Protein AF-A0A645J4R7-F1 (afdb_monomer_lite)

Foldseek 3Di:
DFWAQLLLLQVQVVCCVPVVDQAASVQCRQVLAVLQVVVVDDPPDDDDGGGDGDPDPHSHCVVVVVVCVVQQEAEEEDQQVVDDPSHYGYHHPDSNSRHDDDDDLLVVLLVVLVCVCVVVVAQEDEPVVLVVSCVVSVHDSVSSVVSNVVVNHYYD

Sequence (156 aa):
MIVKQGEVFFVTEALSVLEGIERGPAGNTSLTAAFALAQEMDEDQTIVVQETEYTGAGKHPMPQISFAKQNGIEVLFGDPDEEIPGKNIVFPDEPSKIKIRDFDLNKAKASYIKNAINNYGKTEISRNDFDFLIKDAKSDEEFALSVLTELGVKIS

pLDDT: mean 91.31, std 8.86, range [52.97, 98.12]

Organism: NCBI:txid1076179

Secondary structure (DSSP, 8-state):
-B--HHHHHHHHHHHHHHH-----HHHHHHHHHHHHHHTTS-TT-----------SS--SSHHHHHHHHHTT-EEEEE-GGG--TTTEEEEESSGGG---B---HHHHHHHHHHHHHHHTT-SEE-HHHHHHHHHHHT--HHHHHHHHHHTT-EE-

Radius of gyration: 19.85 Å; chains: 1; bounding box: 42×36×52 Å

Structure (mmCIF, N/CA/C/O backbone):
data_AF-A0A645J4R7-F1
#
_entry.id   AF-A0A645J4R7-F1
#
loop_
_atom_site.group_PDB
_atom_site.id
_atom_site.type_symbol
_atom_site.label_atom_id
_atom_site.label_alt_id
_atom_site.label_comp_id
_atom_site.label_asym_id
_atom_site.label_entity_id
_atom_site.label_seq_id
_atom_site.pdbx_PDB_ins_code
_atom_site.Cartn_x
_atom_site.Cartn_y
_atom_site.Cartn_z
_atom_site.occupancy
_atom_site.B_iso_or_equiv
_atom_site.auth_seq_id
_atom_site.auth_comp_id
_atom_site.auth_asym_id
_atom_site.auth_atom_id
_atom_site.pdbx_PDB_model_num
ATOM 1 N N . MET A 1 1 ? -5.456 -7.067 -2.085 1.00 86.44 1 MET A N 1
ATOM 2 C CA . MET A 1 1 ? -4.179 -7.152 -2.813 1.00 86.44 1 MET A CA 1
ATOM 3 C C . MET A 1 1 ? -3.529 -5.777 -2.868 1.00 86.44 1 MET A C 1
ATOM 5 O O . MET A 1 1 ? -4.249 -4.800 -3.045 1.00 86.44 1 MET A O 1
ATOM 9 N N . ILE A 1 2 ? -2.217 -5.696 -2.658 1.00 93.56 2 ILE A N 1
ATOM 10 C CA . ILE A 1 2 ? -1.414 -4.465 -2.660 1.00 93.56 2 ILE A CA 1
ATOM 11 C C . ILE A 1 2 ? -0.069 -4.703 -3.358 1.00 93.56 2 ILE A C 1
ATOM 13 O O . ILE A 1 2 ? 0.401 -5.838 -3.432 1.00 93.56 2 ILE A O 1
ATOM 17 N N . VAL A 1 3 ? 0.549 -3.614 -3.805 1.00 95.25 3 VAL A N 1
ATOM 18 C CA . VAL A 1 3 ? 1.933 -3.535 -4.297 1.00 95.25 3 VAL A CA 1
ATOM 19 C C . VAL A 1 3 ? 2.709 -2.525 -3.445 1.00 95.25 3 VAL A C 1
ATOM 21 O O . VAL A 1 3 ? 2.107 -1.687 -2.766 1.00 95.25 3 VAL A O 1
ATOM 24 N N . LYS A 1 4 ? 4.034 -2.633 -3.434 1.00 96.06 4 LYS A N 1
ATOM 25 C CA . LYS A 1 4 ? 4.958 -1.786 -2.669 1.00 96.06 4 LYS A CA 1
ATOM 26 C C . LYS A 1 4 ? 5.301 -0.508 -3.424 1.00 96.06 4 LYS A C 1
ATOM 28 O O . LYS A 1 4 ? 5.202 -0.438 -4.648 1.00 96.06 4 LYS A O 1
ATOM 33 N N . GLN A 1 5 ? 5.716 0.522 -2.693 1.00 94.69 5 GLN A N 1
ATOM 34 C CA . GLN A 1 5 ? 5.947 1.840 -3.278 1.00 94.69 5 GLN A CA 1
ATOM 35 C C . GLN A 1 5 ? 7.127 1.826 -4.259 1.00 94.69 5 GLN A C 1
ATOM 37 O O . GLN A 1 5 ? 7.029 2.414 -5.339 1.00 94.69 5 GLN A O 1
ATOM 42 N N . GLY A 1 6 ? 8.215 1.126 -3.921 1.00 96.00 6 GLY A N 1
ATOM 43 C CA . GLY A 1 6 ? 9.360 0.966 -4.817 1.00 96.00 6 GLY A CA 1
ATOM 44 C C . GLY A 1 6 ? 9.021 0.236 -6.122 1.00 96.00 6 GLY A C 1
ATOM 45 O O . GLY A 1 6 ? 9.489 0.646 -7.183 1.00 96.00 6 GLY A O 1
ATOM 46 N N . GLU A 1 7 ? 8.140 -0.770 -6.080 1.00 97.12 7 GLU A N 1
ATOM 47 C CA . GLU A 1 7 ? 7.647 -1.485 -7.273 1.00 97.12 7 GLU A CA 1
ATOM 48 C C . GLU A 1 7 ? 6.867 -0.541 -8.203 1.00 97.12 7 GLU A C 1
ATOM 50 O O . GLU A 1 7 ? 7.073 -0.537 -9.418 1.00 97.12 7 GLU A O 1
ATOM 55 N N . VAL A 1 8 ? 6.012 0.314 -7.634 1.00 94.94 8 VAL A N 1
ATOM 56 C CA . VAL A 1 8 ? 5.233 1.295 -8.406 1.00 94.94 8 VAL A CA 1
ATOM 57 C C . VAL A 1 8 ? 6.138 2.336 -9.059 1.00 94.94 8 VAL A C 1
ATOM 59 O O . VAL A 1 8 ? 5.941 2.686 -10.225 1.00 94.94 8 VAL A O 1
ATOM 62 N N . PHE A 1 9 ? 7.152 2.827 -8.343 1.00 94.88 9 PHE A N 1
ATOM 63 C CA . PHE A 1 9 ? 8.127 3.757 -8.915 1.00 94.88 9 PHE A CA 1
ATOM 64 C C . PHE A 1 9 ? 8.964 3.112 -10.018 1.00 94.88 9 PHE A C 1
ATOM 66 O O . PHE A 1 9 ? 9.182 3.752 -11.045 1.00 94.88 9 PHE A O 1
ATOM 73 N N . PHE A 1 10 ? 9.372 1.854 -9.841 1.00 95.69 10 PHE A N 1
ATOM 74 C CA . PHE A 1 10 ? 10.088 1.099 -10.865 1.00 95.69 10 PHE A CA 1
ATOM 75 C C . PHE A 1 10 ? 9.264 0.971 -12.149 1.00 95.69 10 PHE A C 1
ATOM 77 O O . PHE A 1 10 ? 9.728 1.365 -13.214 1.00 95.69 10 PHE A O 1
ATOM 84 N N . VAL A 1 11 ? 8.021 0.485 -12.053 1.00 94.62 11 VAL A N 1
ATOM 85 C CA . VAL A 1 11 ? 7.146 0.306 -13.227 1.00 94.62 11 VAL A CA 1
ATOM 86 C C . VAL A 1 11 ? 6.810 1.644 -13.881 1.00 94.62 11 VAL A C 1
ATOM 88 O O . VAL A 1 11 ? 6.727 1.728 -15.101 1.00 94.62 11 VAL A O 1
ATOM 91 N N . THR A 1 12 ? 6.676 2.709 -13.088 1.00 91.88 12 THR A N 1
ATOM 92 C CA . THR A 1 12 ? 6.454 4.060 -13.615 1.00 91.88 12 THR A CA 1
ATOM 93 C C . THR A 1 12 ? 7.610 4.544 -14.480 1.00 91.88 12 THR A C 1
ATOM 95 O O . THR A 1 12 ? 7.383 5.076 -15.564 1.00 91.88 12 THR A O 1
ATOM 98 N N . GLU A 1 13 ? 8.843 4.348 -14.018 1.00 92.19 13 GLU A N 1
ATOM 99 C CA . GLU A 1 13 ? 10.028 4.704 -14.796 1.00 92.19 13 GLU A CA 1
ATOM 100 C C . GLU A 1 13 ? 10.178 3.790 -16.019 1.00 92.19 13 GLU A C 1
ATOM 102 O O . GLU A 1 13 ? 10.447 4.273 -17.116 1.00 92.19 13 GLU A O 1
ATOM 107 N N . ALA A 1 14 ? 9.934 2.485 -15.862 1.00 93.31 14 ALA A N 1
ATOM 108 C CA . ALA A 1 14 ? 10.006 1.520 -16.956 1.00 93.31 14 ALA A CA 1
ATOM 109 C C . ALA A 1 14 ? 9.019 1.852 -18.086 1.00 93.31 14 ALA A C 1
ATOM 111 O O . ALA A 1 14 ? 9.412 1.841 -19.248 1.00 93.31 14 ALA A O 1
ATOM 112 N N . LEU A 1 15 ? 7.773 2.215 -17.760 1.00 91.06 15 LEU A N 1
ATOM 113 C CA . LEU A 1 15 ? 6.773 2.649 -18.741 1.00 91.06 15 LEU A CA 1
ATOM 114 C C . LEU A 1 15 ? 7.242 3.892 -19.515 1.00 91.06 15 LEU A C 1
ATOM 116 O O . LEU A 1 15 ? 7.109 3.955 -20.737 1.00 91.06 15 LEU A O 1
ATOM 120 N N . SER A 1 16 ? 7.832 4.861 -18.813 1.00 89.31 16 SER A N 1
ATOM 121 C CA . SER A 1 16 ? 8.376 6.071 -19.434 1.00 89.31 16 SER A CA 1
ATOM 122 C C . SER A 1 16 ? 9.538 5.753 -20.380 1.00 89.31 16 SER A C 1
ATOM 124 O O . SER A 1 16 ? 9.562 6.215 -21.518 1.00 89.31 16 SER A O 1
ATOM 126 N N . VAL A 1 17 ? 10.486 4.920 -19.940 1.00 91.81 17 VAL A N 1
ATOM 127 C CA . VAL A 1 17 ? 11.700 4.595 -20.705 1.00 91.81 17 VAL A CA 1
ATOM 128 C C . VAL A 1 17 ? 11.416 3.673 -21.894 1.00 91.81 17 VAL A C 1
ATOM 130 O O . VAL A 1 17 ? 12.011 3.863 -22.953 1.00 91.81 17 VAL A O 1
ATOM 133 N N . LEU A 1 18 ? 10.546 2.672 -21.731 1.00 93.62 18 LEU A N 1
ATOM 134 C CA . LEU A 1 18 ? 10.282 1.656 -22.756 1.00 93.62 18 LEU A CA 1
ATOM 135 C C . LEU A 1 18 ? 9.218 2.102 -23.762 1.00 93.62 18 LEU A C 1
ATOM 137 O O . LEU A 1 18 ? 9.410 1.924 -24.961 1.00 93.62 18 LEU A O 1
ATOM 141 N N . GLU A 1 19 ? 8.132 2.717 -23.287 1.00 90.81 19 GLU A N 1
ATOM 142 C CA . GLU A 1 19 ? 6.975 3.071 -24.123 1.00 90.81 19 GLU A CA 1
ATOM 143 C C . GLU A 1 19 ? 6.881 4.579 -24.411 1.00 90.81 19 GLU A C 1
ATOM 145 O O . GLU A 1 19 ? 6.041 5.016 -25.198 1.00 90.81 19 GLU A O 1
ATOM 150 N N . GLY A 1 20 ? 7.719 5.410 -23.778 1.00 88.38 20 GLY A N 1
ATOM 151 C CA . GLY A 1 20 ? 7.646 6.871 -23.908 1.00 88.38 20 GLY A CA 1
ATOM 152 C C . GLY A 1 20 ? 6.418 7.486 -23.228 1.00 88.38 20 GLY A C 1
ATOM 153 O O . GLY A 1 20 ? 6.060 8.632 -23.512 1.00 88.38 20 GLY A O 1
ATOM 154 N N . ILE A 1 21 ? 5.737 6.729 -22.361 1.00 85.69 21 ILE A N 1
ATOM 155 C CA . ILE A 1 21 ? 4.483 7.133 -21.725 1.00 85.69 21 ILE A CA 1
ATOM 156 C C . ILE A 1 21 ? 4.772 7.660 -20.314 1.00 85.69 21 ILE A C 1
ATOM 158 O O . ILE A 1 21 ? 4.966 6.912 -19.358 1.00 85.69 21 ILE A O 1
ATOM 162 N N . GLU A 1 22 ? 4.767 8.987 -20.169 1.00 83.06 22 GLU A N 1
ATOM 163 C CA . GLU A 1 22 ? 4.971 9.6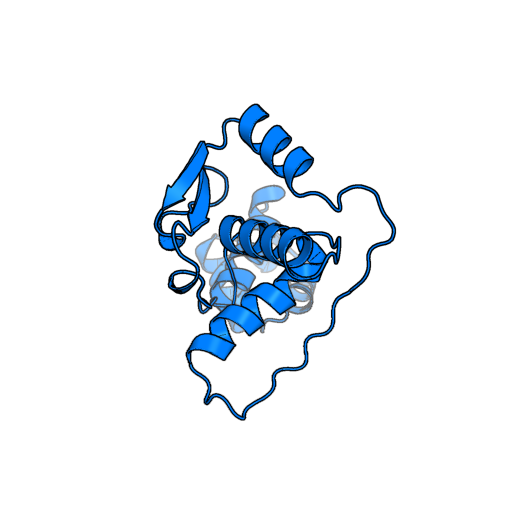45 -18.876 1.00 83.06 22 GLU A CA 1
ATOM 164 C C . GLU A 1 22 ? 3.675 9.722 -18.056 1.00 83.06 22 GLU A C 1
ATOM 166 O O . GLU A 1 22 ? 2.794 10.570 -18.276 1.00 83.06 22 GLU A O 1
ATOM 171 N N . ARG A 1 23 ? 3.586 8.855 -17.045 1.00 82.94 23 ARG A N 1
ATOM 172 C CA . ARG A 1 23 ? 2.459 8.774 -16.107 1.00 82.94 23 ARG A CA 1
ATOM 173 C C . ARG A 1 23 ? 2.939 8.829 -14.666 1.00 82.94 23 ARG A C 1
ATOM 175 O O . ARG A 1 23 ? 4.096 8.571 -14.370 1.00 82.94 23 ARG A O 1
ATOM 182 N N . GLY A 1 24 ? 2.043 9.235 -13.771 1.00 85.25 24 GLY A N 1
ATOM 183 C CA . GLY A 1 24 ? 2.354 9.343 -12.349 1.00 85.25 24 GLY A CA 1
ATOM 184 C C . GLY A 1 24 ? 2.255 7.993 -11.626 1.00 85.25 24 GLY A C 1
ATOM 185 O O . GLY A 1 24 ? 1.404 7.180 -11.992 1.00 85.25 24 GLY A O 1
ATOM 186 N N . PRO A 1 25 ? 3.005 7.793 -10.525 1.00 87.56 25 PRO A N 1
ATOM 187 C CA . PRO A 1 25 ? 2.950 6.568 -9.718 1.00 87.56 25 PRO A CA 1
ATOM 188 C C . PRO A 1 25 ? 1.539 6.142 -9.286 1.00 87.56 25 PRO A C 1
ATOM 190 O O . PRO A 1 25 ? 1.205 4.960 -9.296 1.00 87.56 25 PRO A O 1
ATOM 193 N N . ALA A 1 26 ? 0.672 7.105 -8.955 1.00 81.62 26 ALA A N 1
ATOM 194 C CA . ALA A 1 26 ? -0.706 6.815 -8.556 1.00 81.62 26 ALA A CA 1
ATOM 195 C C . ALA A 1 26 ? -1.517 6.140 -9.678 1.00 81.62 26 ALA A C 1
ATOM 197 O O . ALA A 1 26 ? -2.266 5.205 -9.411 1.00 81.62 26 ALA A O 1
ATOM 198 N N . GLY A 1 27 ? -1.337 6.578 -10.930 1.00 79.19 27 GLY A N 1
ATOM 199 C CA . GLY A 1 27 ? -1.999 5.978 -12.092 1.00 79.19 27 GLY A CA 1
ATOM 200 C C . GLY A 1 27 ? -1.428 4.605 -12.447 1.00 79.19 27 GLY A C 1
ATOM 201 O O . GLY A 1 27 ? -2.174 3.729 -12.869 1.00 79.19 27 GLY A O 1
ATOM 202 N N . ASN A 1 28 ? -0.137 4.393 -12.184 1.00 89.94 28 ASN A N 1
ATOM 203 C CA . ASN A 1 28 ? 0.570 3.161 -12.530 1.00 89.94 28 ASN A CA 1
ATOM 204 C C . ASN A 1 28 ? 0.455 2.058 -11.475 1.00 89.94 28 ASN A C 1
ATOM 206 O O . ASN A 1 28 ? 0.984 0.974 -11.679 1.00 89.94 28 ASN A O 1
ATOM 210 N N . THR A 1 29 ? -0.259 2.275 -10.367 1.00 91.94 29 THR A N 1
ATOM 211 C CA . THR A 1 29 ? -0.473 1.219 -9.360 1.00 91.94 29 THR A CA 1
ATOM 212 C C . THR A 1 29 ? -1.216 0.015 -9.955 1.00 91.94 29 THR A C 1
ATOM 214 O O . THR A 1 29 ? -0.865 -1.131 -9.671 1.00 91.94 29 THR A O 1
ATOM 217 N N . SER A 1 30 ? -2.214 0.257 -10.816 1.00 91.06 30 SER A N 1
ATOM 218 C CA . SER A 1 30 ? -2.922 -0.804 -11.545 1.00 91.06 30 SER A CA 1
ATOM 219 C C . SER A 1 30 ? -2.004 -1.515 -12.538 1.00 91.06 30 SER A C 1
ATOM 221 O O . SER A 1 30 ? -2.028 -2.742 -12.608 1.00 91.06 30 SER A O 1
ATOM 223 N N . LEU A 1 31 ? -1.153 -0.765 -13.246 1.00 92.94 31 LEU A N 1
ATOM 224 C CA . LEU A 1 31 ? -0.155 -1.315 -14.160 1.00 92.94 31 LEU A CA 1
ATOM 225 C C . LEU A 1 31 ? 0.872 -2.190 -13.426 1.00 92.94 31 LEU A C 1
ATOM 227 O O . LEU A 1 31 ? 1.168 -3.284 -13.888 1.00 92.94 31 LEU A O 1
ATOM 231 N N . THR A 1 32 ? 1.369 -1.769 -12.260 1.00 95.38 32 THR A N 1
ATOM 232 C CA . THR A 1 32 ? 2.288 -2.572 -11.436 1.00 95.38 32 THR A CA 1
ATOM 233 C C . THR A 1 32 ? 1.644 -3.879 -10.986 1.00 95.38 32 THR A C 1
ATOM 235 O O . THR A 1 32 ? 2.274 -4.932 -11.061 1.00 95.38 32 THR A O 1
ATOM 238 N N . ALA A 1 33 ? 0.381 -3.837 -10.553 1.00 94.75 33 ALA A N 1
ATOM 239 C CA . ALA A 1 33 ? -0.352 -5.046 -10.190 1.00 94.75 33 ALA A CA 1
ATOM 240 C C . ALA A 1 33 ? -0.577 -5.964 -11.404 1.00 94.75 33 ALA A C 1
ATOM 242 O O . ALA A 1 33 ? -0.403 -7.173 -11.295 1.00 94.75 33 ALA A O 1
ATOM 243 N N . ALA A 1 34 ? -0.913 -5.409 -12.569 1.00 94.69 34 ALA A N 1
ATOM 244 C CA . ALA A 1 34 ? -1.050 -6.197 -13.790 1.00 94.69 34 ALA A CA 1
ATOM 245 C C . ALA A 1 34 ? 0.274 -6.806 -14.246 1.00 94.69 34 ALA A C 1
ATOM 247 O O . ALA A 1 34 ? 0.285 -7.959 -14.652 1.00 94.69 34 ALA A O 1
ATOM 248 N N . PHE A 1 35 ? 1.387 -6.082 -14.122 1.00 95.56 35 PHE A N 1
ATOM 249 C CA . PHE A 1 35 ? 2.713 -6.621 -14.406 1.00 95.56 35 PHE A CA 1
ATOM 250 C C . PHE A 1 35 ? 3.031 -7.818 -13.504 1.00 95.56 35 PHE A C 1
ATOM 252 O O . PHE A 1 35 ? 3.487 -8.845 -13.991 1.00 95.56 35 PHE A O 1
ATOM 259 N N . ALA A 1 36 ? 2.753 -7.718 -12.200 1.00 96.56 36 ALA A N 1
ATOM 260 C CA . ALA A 1 36 ? 2.894 -8.845 -11.278 1.00 96.56 36 ALA A CA 1
ATOM 261 C C . ALA A 1 36 ? 2.031 -10.047 -11.690 1.00 96.56 36 ALA A C 1
ATOM 263 O O . ALA A 1 36 ? 2.529 -11.164 -11.734 1.00 96.56 36 ALA A O 1
ATOM 264 N N . LEU A 1 37 ? 0.758 -9.815 -12.025 1.00 95.44 37 LEU A N 1
ATOM 265 C CA . LEU A 1 37 ? -0.161 -10.878 -12.435 1.00 95.44 37 LEU A CA 1
ATOM 266 C C . LEU A 1 37 ? 0.259 -11.534 -13.759 1.00 95.44 37 LEU A C 1
ATOM 268 O O . LEU A 1 37 ? 0.179 -12.749 -13.891 1.00 95.44 37 LEU A O 1
ATOM 272 N N . ALA A 1 38 ? 0.738 -10.744 -14.722 1.00 95.69 38 ALA A N 1
ATOM 273 C CA . ALA A 1 38 ? 1.151 -11.227 -16.036 1.00 95.69 38 ALA A CA 1
ATOM 274 C C . ALA A 1 38 ? 2.321 -12.221 -15.973 1.00 95.69 38 ALA A C 1
ATOM 276 O O . ALA A 1 38 ? 2.460 -13.045 -16.869 1.00 95.69 38 ALA A O 1
ATOM 277 N N . GLN A 1 39 ? 3.139 -12.181 -14.916 1.00 94.88 39 GLN A N 1
ATOM 278 C CA . GLN A 1 39 ? 4.224 -13.150 -14.714 1.00 94.88 39 GLN A CA 1
ATOM 279 C C . GLN A 1 39 ? 3.714 -14.578 -14.459 1.00 94.88 39 GLN A C 1
ATOM 281 O O . GLN A 1 39 ? 4.468 -15.531 -14.635 1.00 94.88 39 GLN A O 1
ATOM 286 N N . GLU A 1 40 ? 2.456 -14.730 -14.037 1.00 94.12 40 GLU A N 1
ATOM 287 C CA . GLU A 1 40 ? 1.803 -16.018 -13.769 1.00 94.12 40 GLU A CA 1
ATOM 288 C C . GLU A 1 40 ? 0.843 -16.438 -14.898 1.00 94.12 40 GLU A C 1
ATOM 290 O O . GLU A 1 40 ? 0.159 -17.456 -14.783 1.00 94.12 40 GLU A O 1
ATOM 295 N N . MET A 1 41 ? 0.762 -15.646 -15.971 1.00 95.69 41 MET A N 1
ATOM 296 C CA . MET A 1 41 ? -0.159 -15.840 -17.091 1.00 95.69 41 MET A CA 1
ATOM 297 C C . MET A 1 41 ? 0.533 -16.479 -18.296 1.00 95.69 41 MET A C 1
ATOM 299 O O . MET A 1 41 ? 1.743 -16.348 -18.482 1.00 95.69 41 MET A O 1
ATOM 303 N N . ASP A 1 42 ? -0.256 -17.147 -19.136 1.00 96.62 42 ASP A N 1
ATOM 304 C CA . ASP A 1 42 ? 0.220 -17.668 -20.418 1.00 96.62 42 ASP A CA 1
ATOM 305 C C . ASP A 1 42 ? 0.426 -16.520 -21.426 1.00 96.62 42 ASP A C 1
ATOM 307 O O . ASP A 1 42 ? -0.248 -15.488 -21.373 1.00 96.62 42 ASP A O 1
ATOM 311 N N . GL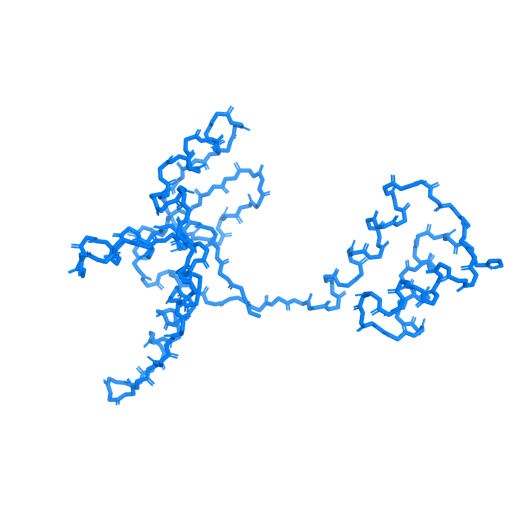U A 1 43 ? 1.345 -16.705 -22.379 1.00 93.81 43 GLU A N 1
ATOM 312 C CA . GLU A 1 43 ? 1.761 -15.666 -23.341 1.00 93.81 43 GLU A CA 1
ATOM 313 C C . GLU A 1 43 ? 0.623 -15.123 -24.227 1.00 93.81 43 GLU A C 1
ATOM 315 O O . GLU A 1 43 ? 0.727 -14.020 -24.763 1.00 93.81 43 GLU A O 1
ATOM 320 N N . ASP A 1 44 ? -0.454 -15.888 -24.416 1.00 96.50 44 ASP A N 1
ATOM 321 C CA . ASP A 1 44 ? -1.602 -15.522 -25.251 1.00 96.50 44 ASP A CA 1
ATOM 322 C C . ASP A 1 44 ? -2.706 -14.775 -24.485 1.00 96.50 44 ASP A C 1
ATOM 324 O O . ASP A 1 44 ? -3.677 -14.295 -25.082 1.00 96.50 44 ASP A O 1
ATOM 328 N N . GLN A 1 45 ? -2.564 -14.637 -23.168 1.00 96.81 45 GLN A N 1
ATOM 329 C CA . GLN A 1 45 ? -3.527 -13.945 -22.330 1.00 96.81 45 GLN A CA 1
ATOM 330 C C . GLN A 1 45 ? -3.258 -12.436 -22.301 1.00 96.81 45 GLN A C 1
ATOM 332 O O . GLN A 1 45 ? -2.133 -11.960 -22.405 1.00 96.81 45 GLN A O 1
ATOM 337 N N . THR A 1 46 ? -4.318 -11.639 -22.151 1.00 95.62 46 THR A N 1
ATOM 338 C CA . THR A 1 46 ? -4.222 -10.171 -22.136 1.00 95.62 46 THR A CA 1
ATOM 339 C C . THR A 1 46 ? -4.867 -9.601 -20.880 1.00 95.62 46 THR A C 1
ATOM 341 O O . THR A 1 46 ? -6.010 -9.928 -20.560 1.00 95.62 46 THR A O 1
ATOM 344 N N . ILE A 1 47 ? -4.160 -8.689 -20.205 1.00 94.56 47 ILE A N 1
ATOM 345 C CA . ILE A 1 47 ? -4.703 -7.879 -19.111 1.00 94.56 47 ILE A CA 1
ATOM 346 C C . ILE A 1 47 ? -5.003 -6.480 -19.638 1.00 94.56 47 ILE A C 1
ATOM 348 O O . ILE A 1 47 ? -4.141 -5.823 -20.216 1.00 94.56 47 ILE A O 1
ATOM 352 N N . VAL A 1 48 ? -6.216 -5.996 -19.387 1.00 92.81 48 VAL A N 1
ATOM 353 C CA . VAL A 1 48 ? -6.574 -4.599 -19.636 1.00 92.81 48 VAL A CA 1
ATOM 354 C C . VAL A 1 48 ? -6.520 -3.850 -18.315 1.00 92.81 48 VAL A C 1
ATOM 356 O O . VAL A 1 48 ? -7.285 -4.146 -17.397 1.00 92.81 48 VAL A O 1
ATOM 359 N N . VAL A 1 49 ? -5.631 -2.862 -18.227 1.00 88.88 49 VAL A N 1
ATOM 360 C CA . VAL A 1 49 ? -5.580 -1.937 -17.094 1.00 88.88 49 VAL A CA 1
ATOM 361 C C . VAL A 1 49 ? -6.139 -0.585 -17.479 1.00 88.88 49 VAL A C 1
ATOM 363 O O . VAL A 1 49 ? -5.907 -0.079 -18.575 1.00 88.88 49 VAL A O 1
ATOM 366 N N . GLN A 1 50 ? -6.877 0.009 -16.549 1.00 80.69 50 GLN A N 1
ATOM 367 C CA . GLN A 1 50 ? -7.251 1.405 -16.646 1.00 80.69 50 GLN A CA 1
ATOM 368 C C . GLN A 1 50 ? -6.237 2.236 -15.865 1.00 80.69 50 GLN A C 1
ATOM 370 O O . GLN A 1 50 ? -5.998 2.002 -14.677 1.00 80.69 50 GLN A O 1
ATOM 375 N N . GLU A 1 51 ? -5.676 3.229 -16.539 1.00 70.50 51 GLU A N 1
ATOM 376 C CA . GLU A 1 51 ? -4.932 4.302 -15.899 1.00 70.50 51 GLU A CA 1
ATOM 377 C C . GLU A 1 51 ? -5.876 5.476 -15.641 1.00 70.50 51 GLU A C 1
ATOM 379 O O . GLU A 1 51 ? -6.669 5.869 -16.502 1.00 70.50 51 GLU A O 1
ATOM 384 N N . THR A 1 52 ? -5.789 6.068 -14.454 1.00 66.38 52 THR A N 1
ATOM 385 C CA . THR A 1 52 ? -6.409 7.369 -14.194 1.00 66.38 52 THR A CA 1
ATOM 386 C C . THR A 1 52 ? -5.378 8.458 -14.451 1.00 66.38 52 THR A C 1
ATOM 388 O O . THR A 1 52 ? -4.412 8.598 -13.697 1.00 66.38 52 THR A O 1
ATOM 391 N N . GLU A 1 53 ? -5.577 9.246 -15.506 1.00 61.47 53 GLU A N 1
ATOM 392 C CA . GLU A 1 53 ? -4.736 10.407 -15.784 1.00 61.47 53 GLU A CA 1
ATOM 393 C C . GLU A 1 53 ? -5.059 11.544 -14.807 1.00 61.47 53 GLU A C 1
ATOM 395 O O . GLU A 1 53 ? -6.106 12.183 -14.884 1.00 61.47 53 GLU A O 1
ATOM 400 N N . TYR A 1 54 ? -4.130 11.825 -13.893 1.00 56.91 54 TYR A N 1
ATOM 401 C CA . TYR A 1 54 ? -4.120 13.079 -13.148 1.00 56.91 54 TYR A CA 1
ATOM 402 C C . TYR A 1 54 ? -3.351 14.126 -13.961 1.00 56.91 54 TYR A C 1
ATOM 404 O O . TYR A 1 54 ? -2.145 14.003 -14.173 1.00 56.91 54 TYR A O 1
ATOM 412 N N . THR A 1 55 ? -4.020 15.196 -14.390 1.00 53.19 55 THR A N 1
ATOM 413 C CA . THR A 1 55 ? -3.423 16.302 -15.167 1.00 53.19 55 THR A CA 1
ATOM 414 C C . THR A 1 55 ? -2.567 17.262 -14.316 1.00 53.19 55 THR A C 1
ATOM 416 O O . THR A 1 55 ? -2.368 18.415 -14.691 1.00 53.19 55 THR A O 1
ATOM 419 N N . GLY A 1 56 ? -2.076 16.822 -13.153 1.00 53.50 56 GLY A N 1
ATOM 420 C CA . GLY A 1 56 ? -1.327 17.637 -12.189 1.00 53.50 56 GLY A CA 1
ATOM 421 C C . GLY A 1 56 ? 0.186 17.383 -12.181 1.00 53.50 56 GLY A C 1
ATOM 422 O O . GLY A 1 56 ? 0.678 16.387 -12.711 1.00 53.50 56 GLY A O 1
ATOM 423 N N . ALA A 1 57 ? 0.932 18.297 -11.551 1.00 52.97 57 ALA A N 1
ATOM 424 C CA . ALA A 1 57 ? 2.358 18.144 -11.259 1.00 52.97 57 ALA A CA 1
ATOM 425 C C . ALA A 1 57 ? 2.620 16.907 -10.370 1.00 52.97 57 ALA A C 1
ATOM 427 O O . ALA A 1 57 ? 1.832 16.619 -9.474 1.00 52.97 57 ALA A O 1
ATOM 428 N N . GLY A 1 58 ? 3.730 16.191 -10.604 1.00 56.62 58 GLY A N 1
ATOM 429 C CA . GLY A 1 58 ? 4.082 14.957 -9.872 1.00 56.62 58 GLY A CA 1
ATOM 430 C C . GLY A 1 58 ? 4.141 13.674 -10.714 1.00 56.62 58 GLY A C 1
ATOM 431 O O . GLY A 1 58 ? 4.118 12.583 -10.149 1.00 56.62 58 GLY A O 1
ATOM 432 N N . LYS A 1 59 ? 4.213 13.791 -12.048 1.00 67.38 59 LYS A N 1
ATOM 433 C CA . LYS A 1 59 ? 4.335 12.649 -12.974 1.00 67.38 59 LYS A CA 1
ATOM 434 C C . LYS A 1 59 ? 5.637 11.877 -12.782 1.00 67.38 59 LYS A C 1
ATOM 436 O O . LYS A 1 59 ? 5.634 10.657 -12.747 1.00 67.38 59 LYS A O 1
ATOM 441 N N . HIS A 1 60 ? 6.740 12.592 -12.590 1.00 78.62 60 HIS A N 1
ATOM 442 C CA . HIS A 1 60 ? 8.013 11.945 -12.324 1.00 78.62 60 HIS A CA 1
ATOM 443 C C . HIS A 1 60 ? 8.048 11.451 -10.867 1.00 78.62 60 HIS A C 1
ATOM 445 O O . HIS A 1 60 ? 7.698 12.221 -9.969 1.00 78.62 60 HIS A O 1
ATOM 451 N N . PRO A 1 61 ? 8.514 10.224 -10.582 1.00 83.81 61 PRO A N 1
ATOM 452 C CA . PRO A 1 61 ? 8.735 9.769 -9.206 1.00 83.81 61 PRO A CA 1
ATOM 453 C C . PRO A 1 61 ? 9.823 10.559 -8.446 1.00 83.81 61 PRO A C 1
ATOM 455 O O . PRO A 1 61 ? 9.820 10.581 -7.214 1.00 83.81 61 PRO A O 1
ATOM 458 N N . MET A 1 62 ? 10.731 11.260 -9.137 1.00 87.25 62 MET A N 1
ATOM 459 C CA . MET A 1 62 ? 11.909 11.898 -8.525 1.00 87.25 62 MET A CA 1
ATOM 460 C C . MET A 1 62 ? 11.614 12.915 -7.409 1.00 87.25 62 MET A C 1
ATOM 462 O O . MET A 1 62 ? 12.287 12.849 -6.377 1.00 87.25 62 MET A O 1
ATOM 466 N N . PRO A 1 63 ? 10.631 13.831 -7.524 1.00 88.31 63 PRO A N 1
ATOM 467 C CA . PRO A 1 63 ? 10.249 14.706 -6.417 1.00 88.31 63 PRO A CA 1
ATOM 468 C C . PRO A 1 63 ? 9.782 13.941 -5.174 1.00 88.31 63 PRO A C 1
ATOM 470 O O . PRO A 1 63 ? 10.160 14.311 -4.066 1.00 88.31 63 PRO A O 1
ATOM 473 N N . GLN A 1 64 ? 9.021 12.851 -5.342 1.00 88.50 64 GLN A N 1
ATOM 474 C CA . GLN A 1 64 ? 8.553 12.027 -4.220 1.00 88.50 64 GLN A CA 1
ATOM 475 C C . GLN A 1 64 ? 9.718 11.293 -3.545 1.00 88.50 64 GLN A C 1
ATOM 477 O O . GLN A 1 64 ? 9.820 11.294 -2.322 1.00 88.50 64 GLN A O 1
ATOM 482 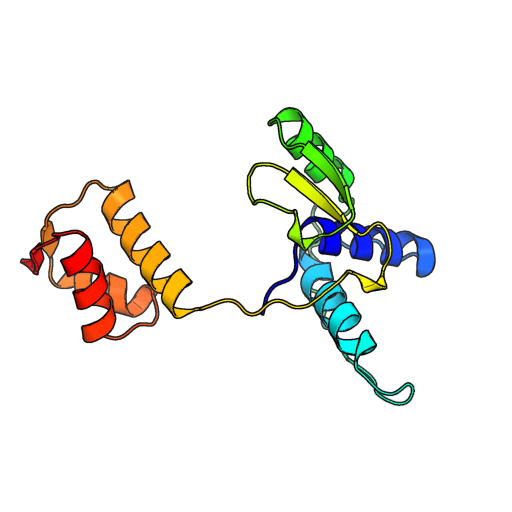N N . ILE A 1 65 ? 10.641 10.737 -4.337 1.00 92.00 65 ILE A N 1
ATOM 483 C CA . ILE A 1 65 ? 11.861 10.082 -3.839 1.00 92.00 65 ILE A CA 1
ATOM 484 C C . ILE A 1 65 ? 12.752 11.091 -3.103 1.00 92.00 65 ILE A C 1
ATOM 486 O O . ILE A 1 65 ? 13.281 10.802 -2.031 1.00 92.00 65 ILE A O 1
ATOM 490 N N . SER A 1 66 ? 12.913 12.291 -3.663 1.00 93.25 66 SER A N 1
ATOM 491 C CA . SER A 1 66 ? 13.740 13.349 -3.075 1.00 93.25 66 SER A CA 1
ATOM 492 C C . SER A 1 66 ? 13.154 13.831 -1.752 1.00 93.25 66 SER A C 1
ATOM 494 O O . SER A 1 66 ? 13.885 13.971 -0.774 1.00 93.25 66 SER A O 1
ATOM 496 N N . PHE A 1 67 ? 11.833 14.016 -1.699 1.00 92.69 67 PHE A N 1
ATOM 497 C CA . PHE A 1 67 ? 11.117 14.329 -0.469 1.00 92.69 67 PHE A CA 1
ATOM 498 C C . PHE A 1 67 ? 11.269 13.213 0.574 1.00 92.69 67 PHE A C 1
ATOM 500 O O . PHE A 1 67 ? 11.579 13.500 1.727 1.00 92.69 67 PHE A O 1
ATOM 507 N N . ALA A 1 68 ? 11.132 11.943 0.183 1.00 93.25 68 ALA A N 1
ATOM 508 C CA . ALA A 1 68 ? 11.329 10.810 1.087 1.00 93.25 68 ALA A CA 1
ATOM 509 C C . ALA A 1 68 ? 12.746 10.812 1.692 1.00 93.25 68 ALA A C 1
ATOM 511 O O . ALA A 1 68 ? 12.892 10.776 2.914 1.00 93.25 68 ALA A O 1
ATOM 512 N N . LYS A 1 69 ? 13.784 10.974 0.860 1.00 95.50 69 LYS A N 1
ATOM 513 C CA . LYS A 1 69 ? 15.182 11.078 1.318 1.00 95.50 69 LYS A CA 1
ATOM 514 C C . LYS A 1 69 ? 15.394 12.235 2.298 1.00 95.50 69 LYS A C 1
ATOM 516 O O . LYS A 1 69 ? 16.066 12.061 3.310 1.00 95.50 69 LYS A O 1
ATOM 521 N N . GLN A 1 70 ? 14.803 13.402 2.032 1.00 96.44 70 GLN A N 1
ATOM 522 C CA . GLN A 1 70 ? 14.877 14.561 2.935 1.00 96.44 70 GLN A CA 1
ATOM 523 C C . GLN A 1 70 ? 14.217 14.303 4.299 1.00 96.44 70 GLN A C 1
ATOM 525 O O . GLN A 1 70 ? 14.626 14.899 5.290 1.00 96.44 70 GLN A O 1
ATOM 530 N N . ASN A 1 71 ? 13.237 13.399 4.361 1.00 96.31 71 ASN A N 1
ATOM 531 C CA . ASN A 1 71 ? 12.564 12.986 5.594 1.00 96.31 71 ASN A CA 1
ATOM 532 C C . ASN A 1 71 ? 13.208 11.746 6.249 1.00 96.31 71 ASN A C 1
ATOM 534 O O . ASN A 1 71 ? 12.608 11.141 7.133 1.00 96.31 71 ASN A O 1
ATOM 538 N N . GLY A 1 72 ? 14.422 11.365 5.838 1.00 96.81 72 GLY A N 1
ATOM 539 C CA . GLY A 1 72 ? 15.166 10.257 6.445 1.00 96.81 72 GLY A CA 1
ATOM 540 C C . GLY A 1 72 ? 14.729 8.864 5.988 1.00 96.81 72 GLY A C 1
ATOM 541 O O . GLY A 1 72 ? 15.113 7.882 6.615 1.00 96.81 72 GLY A O 1
ATOM 542 N N . ILE A 1 73 ? 13.950 8.765 4.908 1.00 97.56 73 ILE A N 1
ATOM 543 C CA . ILE A 1 73 ? 13.594 7.481 4.300 1.00 97.56 73 ILE A CA 1
ATOM 544 C C . ILE A 1 73 ? 14.773 6.974 3.468 1.00 97.56 73 ILE A C 1
ATOM 546 O O . ILE A 1 73 ? 15.257 7.665 2.564 1.00 97.56 73 ILE A O 1
ATOM 550 N N . GLU A 1 74 ? 15.223 5.755 3.751 1.00 97.69 74 GLU A N 1
ATOM 551 C CA . GLU A 1 74 ? 16.280 5.100 2.978 1.00 97.69 74 GLU A CA 1
ATOM 552 C C . GLU A 1 74 ? 15.753 4.654 1.609 1.00 97.69 74 GLU A C 1
ATOM 554 O O . GLU A 1 74 ? 14.627 4.180 1.486 1.00 97.69 74 GLU A O 1
ATOM 559 N N . VAL A 1 75 ? 16.568 4.789 0.563 1.00 96.94 75 VAL A N 1
ATOM 560 C CA . VAL A 1 75 ? 16.210 4.356 -0.793 1.00 96.94 75 VAL A CA 1
ATOM 561 C C . VAL A 1 75 ? 17.219 3.322 -1.255 1.00 96.94 75 VAL A C 1
ATOM 563 O O . VAL A 1 75 ? 18.404 3.638 -1.372 1.00 96.94 75 VAL A O 1
ATOM 566 N N . LEU A 1 76 ? 16.741 2.105 -1.496 1.00 97.38 76 LEU A N 1
ATOM 567 C CA . LEU A 1 76 ? 17.555 0.912 -1.711 1.00 97.38 76 LEU A CA 1
ATOM 568 C C . LEU A 1 76 ? 17.127 0.188 -2.992 1.00 97.38 76 LEU A C 1
ATOM 570 O O . LEU A 1 76 ? 16.008 0.377 -3.464 1.00 97.38 76 LEU A O 1
ATOM 574 N N . PHE A 1 77 ? 18.007 -0.662 -3.515 1.00 97.56 77 PHE A N 1
ATOM 575 C CA . PHE A 1 77 ? 17.671 -1.675 -4.516 1.00 97.56 77 PHE A CA 1
ATOM 576 C C . PHE A 1 77 ? 17.793 -3.056 -3.865 1.00 97.56 77 PHE A C 1
ATOM 578 O O . PHE A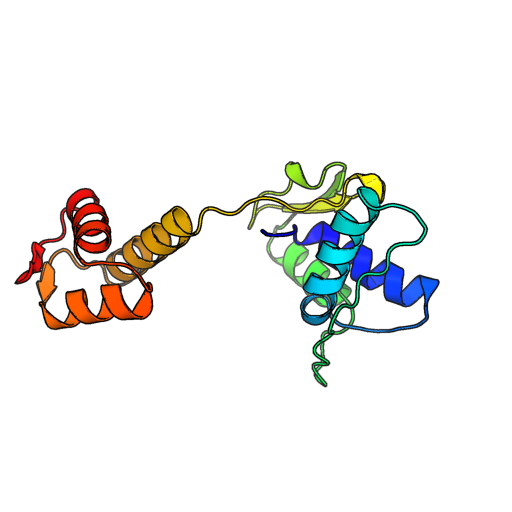 1 77 ? 18.766 -3.287 -3.145 1.00 97.56 77 PHE A O 1
ATOM 585 N N . GLY A 1 78 ? 16.829 -3.951 -4.083 1.00 97.62 78 GLY A N 1
ATOM 586 C CA . GLY A 1 78 ? 16.814 -5.277 -3.461 1.00 97.62 78 GLY A CA 1
ATOM 587 C C . GLY A 1 78 ? 15.459 -5.976 -3.563 1.00 97.62 78 GLY A C 1
ATOM 588 O O . GLY A 1 78 ? 14.728 -5.778 -4.530 1.00 97.62 78 GLY A O 1
ATOM 589 N N . ASP A 1 79 ? 15.119 -6.801 -2.567 1.00 97.56 79 ASP A N 1
ATOM 590 C CA . ASP A 1 79 ? 13.805 -7.452 -2.482 1.00 97.56 79 ASP A CA 1
ATOM 591 C C . ASP A 1 79 ? 12.747 -6.472 -1.938 1.00 97.56 79 ASP A C 1
ATOM 593 O O . ASP A 1 79 ? 12.878 -6.011 -0.799 1.00 97.56 79 ASP A O 1
ATOM 597 N N . PRO A 1 80 ? 11.670 -6.169 -2.690 1.00 97.38 80 PRO A N 1
ATOM 598 C CA . PRO A 1 80 ? 10.609 -5.279 -2.221 1.00 97.38 80 PRO A CA 1
ATOM 599 C C . PRO A 1 80 ? 9.911 -5.726 -0.920 1.00 97.38 80 PRO A C 1
ATOM 601 O O . PRO A 1 80 ? 9.222 -4.923 -0.287 1.00 97.38 80 PRO A O 1
ATOM 604 N N . ASP A 1 81 ? 10.065 -6.978 -0.477 1.00 96.12 81 ASP A N 1
ATOM 605 C CA . ASP A 1 81 ? 9.577 -7.414 0.842 1.00 96.12 81 ASP A CA 1
ATOM 606 C C . ASP A 1 81 ? 10.361 -6.854 2.028 1.00 96.12 81 ASP A C 1
ATOM 608 O O . ASP A 1 81 ? 9.817 -6.784 3.133 1.00 96.12 81 ASP A O 1
ATOM 612 N N . GLU A 1 82 ? 11.587 -6.380 1.810 1.00 96.94 82 GLU A N 1
ATOM 613 C CA . GLU A 1 82 ? 12.360 -5.652 2.820 1.00 96.94 82 GLU A CA 1
ATOM 614 C C . GLU A 1 82 ? 11.859 -4.204 3.010 1.00 96.94 82 GLU A C 1
ATOM 616 O O . GLU A 1 82 ? 12.338 -3.481 3.893 1.00 96.94 82 GLU A O 1
ATOM 621 N N . GLU A 1 83 ? 10.872 -3.771 2.211 1.00 96.81 83 GLU A N 1
ATOM 622 C CA . GLU A 1 83 ? 10.246 -2.457 2.329 1.00 96.81 83 GLU A CA 1
ATOM 623 C C . GLU A 1 83 ? 9.363 -2.353 3.585 1.00 96.81 83 GLU A C 1
ATOM 625 O O . GLU A 1 83 ? 8.320 -3.013 3.721 1.00 96.81 83 GLU A O 1
ATOM 630 N N . ILE A 1 84 ? 9.749 -1.436 4.469 1.00 95.62 84 ILE A N 1
ATOM 631 C CA . ILE A 1 84 ? 9.082 -1.064 5.712 1.00 95.62 84 ILE A CA 1
ATOM 632 C C . ILE A 1 84 ? 8.502 0.353 5.543 1.00 95.62 84 ILE A C 1
ATOM 634 O O . ILE A 1 84 ? 9.268 1.325 5.481 1.00 95.62 84 ILE A O 1
ATOM 638 N N . PRO A 1 85 ? 7.160 0.504 5.524 1.00 91.19 85 PRO A N 1
ATOM 639 C CA . PRO A 1 85 ? 6.507 1.802 5.376 1.00 91.19 85 PRO A CA 1
ATOM 640 C C . PRO A 1 85 ? 6.999 2.827 6.400 1.00 91.19 85 PRO A C 1
ATOM 642 O O . PRO A 1 85 ? 7.041 2.554 7.599 1.00 91.19 85 PRO A O 1
ATOM 645 N N . GLY A 1 86 ? 7.366 4.015 5.918 1.00 92.75 86 GLY A N 1
ATOM 646 C CA . GLY A 1 86 ? 7.883 5.096 6.761 1.00 92.75 86 GLY A CA 1
ATOM 647 C C . GLY A 1 86 ? 9.340 4.928 7.207 1.00 92.75 86 GLY A C 1
ATOM 648 O O . GLY A 1 86 ? 9.815 5.756 7.978 1.00 92.75 86 GLY A O 1
ATOM 649 N N . LYS A 1 87 ? 10.057 3.903 6.724 1.00 97.19 87 LYS A N 1
ATOM 650 C CA . LYS A 1 87 ? 11.489 3.707 6.997 1.00 97.19 87 LYS A CA 1
ATOM 651 C C . LYS A 1 87 ? 12.332 3.655 5.724 1.00 97.19 87 LYS A C 1
ATOM 653 O O . LYS A 1 87 ? 13.355 4.328 5.652 1.00 97.19 87 LYS A O 1
ATOM 658 N N . ASN A 1 88 ? 11.927 2.866 4.734 1.00 97.75 88 ASN A N 1
ATOM 659 C CA . ASN A 1 88 ? 12.665 2.726 3.482 1.00 97.75 88 ASN A CA 1
ATOM 660 C C . ASN A 1 88 ? 11.715 2.554 2.282 1.00 97.75 88 ASN A C 1
ATOM 662 O O . ASN A 1 88 ? 10.525 2.290 2.444 1.00 97.75 88 ASN A O 1
ATOM 666 N N . ILE A 1 89 ? 12.257 2.753 1.084 1.00 97.62 89 ILE A N 1
ATOM 667 C CA . ILE A 1 89 ? 11.646 2.430 -0.208 1.00 97.62 89 ILE A CA 1
ATOM 668 C C . ILE A 1 89 ? 12.620 1.490 -0.910 1.00 97.62 89 ILE A C 1
ATOM 670 O O . ILE A 1 89 ? 13.794 1.842 -1.081 1.00 97.62 89 ILE A O 1
ATOM 674 N N . VAL A 1 90 ? 12.146 0.310 -1.309 1.00 98.12 90 VAL A N 1
ATOM 675 C CA . VAL A 1 90 ? 12.998 -0.715 -1.926 1.00 98.12 90 VAL A CA 1
ATOM 676 C C . VAL A 1 90 ? 12.581 -0.911 -3.374 1.00 98.12 90 VAL A C 1
ATOM 678 O O . VAL A 1 90 ? 11.520 -1.454 -3.672 1.00 98.12 90 VAL A O 1
ATOM 681 N N . PHE A 1 91 ? 13.425 -0.439 -4.285 1.00 97.62 91 PHE A N 1
ATOM 682 C CA . PHE A 1 91 ? 13.283 -0.702 -5.707 1.00 97.62 91 PHE A CA 1
ATOM 683 C C . PHE A 1 91 ? 13.656 -2.162 -5.983 1.00 97.62 91 PHE A C 1
ATOM 685 O O . PHE A 1 91 ? 14.707 -2.602 -5.509 1.00 97.62 91 PHE A O 1
ATOM 692 N N . PRO A 1 92 ? 12.849 -2.913 -6.750 1.00 97.69 92 PRO A N 1
ATOM 693 C CA . PRO A 1 92 ? 13.249 -4.242 -7.183 1.00 97.69 92 PRO A CA 1
ATOM 694 C C . PRO A 1 92 ? 14.543 -4.140 -8.002 1.00 97.69 92 PRO A C 1
ATOM 696 O O . PRO A 1 92 ? 14.657 -3.311 -8.906 1.00 97.69 92 PRO A O 1
ATOM 699 N N . ASP A 1 93 ? 15.531 -4.961 -7.664 1.00 96.81 93 ASP A N 1
ATOM 700 C CA . ASP A 1 93 ? 16.776 -5.110 -8.431 1.00 96.81 93 ASP A CA 1
ATOM 701 C C . ASP A 1 93 ? 16.575 -5.916 -9.729 1.00 96.81 93 ASP A C 1
ATOM 703 O O . ASP A 1 93 ? 17.359 -5.777 -10.667 1.00 96.81 93 ASP A O 1
ATOM 707 N N . GLU A 1 94 ? 15.494 -6.692 -9.819 1.00 96.62 94 GLU A N 1
ATOM 708 C CA . GLU A 1 94 ? 15.025 -7.353 -11.036 1.00 96.62 94 GLU A CA 1
ATOM 709 C C . GLU A 1 94 ? 13.483 -7.354 -11.132 1.00 96.62 94 GLU A C 1
ATOM 711 O O . GLU A 1 94 ? 12.801 -7.462 -10.108 1.00 96.62 94 GLU A O 1
ATOM 716 N N . PRO A 1 95 ? 12.895 -7.266 -12.345 1.00 95.50 95 PRO A N 1
ATOM 717 C CA . PRO A 1 95 ? 11.441 -7.156 -12.509 1.00 95.50 95 PRO A CA 1
ATOM 718 C C . PRO A 1 95 ? 10.638 -8.321 -11.917 1.00 95.50 95 PRO A C 1
ATOM 720 O O . PRO A 1 95 ? 9.520 -8.109 -11.450 1.00 95.50 95 PRO A O 1
ATOM 723 N N . SER A 1 96 ? 11.206 -9.531 -11.889 1.00 96.81 96 SER A N 1
ATOM 724 C CA . SER A 1 96 ? 10.548 -10.744 -11.377 1.00 96.81 96 SER A CA 1
ATOM 725 C C . SER A 1 96 ? 10.224 -10.699 -9.880 1.00 96.81 96 SER A C 1
ATOM 727 O O . SER A 1 96 ? 9.447 -11.511 -9.383 1.00 96.81 96 SER A O 1
ATOM 729 N N . LYS A 1 97 ? 10.803 -9.751 -9.131 1.00 97.25 97 LYS A N 1
ATOM 730 C CA . LYS A 1 97 ? 10.504 -9.557 -7.705 1.00 97.25 97 LYS A CA 1
ATOM 731 C C . LYS A 1 97 ? 9.264 -8.703 -7.446 1.00 97.25 97 LYS A C 1
ATOM 733 O O . LYS A 1 97 ? 8.818 -8.629 -6.299 1.00 97.25 97 LYS A O 1
ATOM 738 N N . ILE A 1 98 ? 8.703 -8.064 -8.476 1.00 97.69 98 ILE A N 1
ATOM 739 C CA . ILE A 1 98 ? 7.445 -7.321 -8.360 1.00 97.69 98 ILE A CA 1
ATOM 740 C C . ILE A 1 98 ? 6.311 -8.321 -8.157 1.00 97.69 98 ILE A C 1
ATOM 742 O O . ILE A 1 98 ? 6.077 -9.170 -9.017 1.00 97.69 98 ILE A O 1
ATOM 746 N N . LYS A 1 99 ? 5.583 -8.196 -7.045 1.00 95.81 99 LYS A N 1
ATOM 747 C CA . LYS A 1 99 ? 4.533 -9.156 -6.684 1.00 95.81 99 LYS A CA 1
ATOM 748 C C . LYS A 1 99 ? 3.307 -8.522 -6.058 1.00 95.81 99 LYS A C 1
ATOM 750 O O . LYS A 1 99 ? 3.365 -7.496 -5.378 1.00 95.81 99 LYS A O 1
ATOM 755 N N . ILE A 1 100 ? 2.182 -9.203 -6.225 1.00 94.94 100 ILE A N 1
ATOM 756 C CA . ILE A 1 100 ? 0.959 -8.876 -5.509 1.00 94.94 100 ILE A CA 1
ATOM 757 C C . ILE A 1 100 ? 1.006 -9.500 -4.116 1.00 94.94 100 ILE A C 1
ATOM 759 O O . ILE A 1 100 ? 1.406 -10.646 -3.938 1.00 94.94 100 ILE A O 1
ATOM 763 N N . ARG A 1 101 ? 0.576 -8.735 -3.112 1.00 93.62 101 ARG A N 1
ATOM 764 C CA . ARG A 1 101 ? 0.479 -9.204 -1.727 1.00 93.62 101 ARG A CA 1
ATOM 765 C C . ARG A 1 101 ? -0.949 -9.122 -1.239 1.00 93.62 101 ARG A C 1
ATOM 767 O O . ARG A 1 101 ? -1.618 -8.104 -1.437 1.00 93.62 101 ARG A O 1
ATOM 774 N N . ASP A 1 102 ? -1.412 -10.155 -0.554 1.00 91.94 102 ASP A N 1
ATOM 775 C CA . ASP A 1 102 ? -2.698 -10.089 0.121 1.00 91.94 102 ASP A CA 1
ATOM 776 C C . ASP A 1 102 ? -2.675 -9.080 1.260 1.00 91.94 102 ASP A C 1
ATOM 778 O O . ASP A 1 102 ? -1.678 -8.876 1.954 1.00 91.94 102 ASP A O 1
ATOM 782 N N . PHE A 1 103 ? -3.808 -8.409 1.427 1.00 90.44 103 PHE A N 1
ATOM 783 C CA . PHE A 1 103 ? -3.979 -7.411 2.462 1.00 90.44 103 PHE A CA 1
ATOM 784 C C . PHE A 1 103 ? -5.278 -7.684 3.197 1.00 90.44 103 PHE A C 1
ATOM 786 O O . PHE A 1 103 ? -6.352 -7.699 2.593 1.00 90.44 103 PHE A O 1
ATOM 793 N N . ASP A 1 104 ? -5.154 -7.906 4.500 1.00 92.75 104 ASP A N 1
ATOM 794 C CA . ASP A 1 104 ? -6.278 -8.205 5.370 1.00 92.75 104 ASP A CA 1
ATOM 795 C C . ASP A 1 104 ? -7.119 -6.942 5.606 1.00 92.75 104 ASP A C 1
ATOM 797 O O . ASP A 1 104 ? -6.739 -6.021 6.339 1.00 92.75 104 ASP A O 1
ATOM 801 N N . LEU A 1 105 ? -8.295 -6.913 4.979 1.00 91.94 105 LEU A N 1
ATOM 802 C CA . LEU A 1 105 ? -9.248 -5.820 5.128 1.00 91.94 105 LEU A CA 1
ATOM 803 C C . LEU A 1 105 ? -9.808 -5.724 6.549 1.00 91.94 105 LEU A C 1
ATOM 805 O O . LEU A 1 105 ? -10.093 -4.616 6.994 1.00 91.94 105 LEU A O 1
ATOM 809 N N . ASN A 1 106 ? -9.932 -6.829 7.285 1.00 93.88 106 ASN A N 1
ATOM 810 C CA . ASN A 1 106 ? -10.370 -6.775 8.678 1.00 93.88 106 ASN A CA 1
ATOM 811 C C . ASN A 1 106 ? -9.299 -6.098 9.534 1.00 93.88 106 ASN A C 1
ATOM 813 O O . ASN A 1 106 ? -9.616 -5.198 10.311 1.00 93.88 106 ASN A O 1
ATOM 817 N N . LYS A 1 107 ? -8.017 -6.413 9.319 1.00 93.31 107 LYS A N 1
ATOM 818 C CA . LYS A 1 107 ? -6.913 -5.694 9.976 1.00 93.31 107 LYS A CA 1
ATOM 819 C C . LYS A 1 107 ? -6.946 -4.191 9.671 1.00 93.31 107 LYS A C 1
ATOM 821 O O . LYS A 1 107 ? -6.742 -3.381 10.576 1.00 93.31 107 LYS A O 1
ATOM 826 N N . ALA A 1 108 ? -7.236 -3.811 8.427 1.00 93.06 108 ALA A N 1
ATOM 827 C CA . ALA A 1 108 ? -7.351 -2.410 8.024 1.00 93.06 108 ALA A CA 1
ATOM 828 C C . ALA A 1 108 ? -8.511 -1.690 8.727 1.00 93.06 108 ALA A C 1
ATOM 830 O O . ALA A 1 108 ? -8.313 -0.615 9.293 1.00 93.06 108 ALA A O 1
ATOM 831 N N . LYS A 1 109 ? -9.696 -2.311 8.757 1.00 95.25 109 LYS A N 1
ATOM 832 C CA . LYS A 1 109 ? -10.879 -1.796 9.463 1.00 95.25 109 LYS A CA 1
ATOM 833 C C . LYS A 1 109 ? -10.622 -1.644 10.961 1.00 95.25 109 LYS A C 1
ATOM 835 O O . LYS A 1 109 ? -10.906 -0.593 11.527 1.00 95.25 109 LYS A O 1
ATOM 840 N N . ALA A 1 110 ? -10.022 -2.653 11.595 1.00 95.38 110 ALA A N 1
ATOM 841 C CA . ALA A 1 110 ? -9.650 -2.584 13.006 1.00 95.38 110 ALA A CA 1
ATOM 842 C C . ALA A 1 110 ? -8.652 -1.449 13.266 1.00 95.38 110 ALA A C 1
ATOM 844 O O . ALA A 1 110 ? -8.836 -0.672 14.198 1.00 95.38 110 ALA A O 1
ATOM 845 N N . SER A 1 111 ? -7.616 -1.311 12.431 1.00 94.69 111 SER A N 1
ATOM 846 C CA . SER A 1 111 ? -6.647 -0.216 12.550 1.00 94.69 111 SER A CA 1
ATOM 847 C C . SER A 1 111 ? -7.300 1.154 12.379 1.00 94.69 111 SER A C 1
ATOM 849 O O . SER A 1 111 ? -6.926 2.085 13.088 1.00 94.69 111 SER A O 1
ATOM 851 N N . TYR A 1 112 ? -8.263 1.286 11.466 1.00 95.25 112 TYR A N 1
ATOM 852 C CA . TYR A 1 112 ? -9.028 2.515 11.280 1.00 95.25 112 TYR A CA 1
ATOM 853 C C . TYR A 1 112 ? -9.798 2.887 12.554 1.00 95.25 112 TYR A C 1
ATOM 855 O O . TYR A 1 112 ? -9.604 3.986 13.071 1.00 95.25 112 TYR A O 1
ATOM 863 N N . ILE A 1 113 ? -10.580 1.955 13.115 1.00 94.62 113 ILE A N 1
ATOM 864 C CA . ILE A 1 113 ? -11.338 2.178 14.358 1.00 94.62 113 ILE A CA 1
ATOM 865 C C . ILE A 1 113 ? -10.384 2.532 15.511 1.00 94.62 113 ILE A C 1
ATOM 867 O O . ILE A 1 113 ? -10.608 3.513 16.218 1.00 94.62 113 ILE A O 1
ATOM 871 N N . LYS A 1 114 ? -9.275 1.793 15.665 1.00 94.88 114 LYS A N 1
ATOM 872 C CA . LYS A 1 114 ? -8.244 2.064 16.685 1.00 94.88 114 LYS A CA 1
ATOM 873 C C . LYS A 1 114 ? -7.678 3.478 16.556 1.00 94.88 114 LYS A C 1
ATOM 875 O O . LYS A 1 114 ? -7.599 4.197 17.548 1.00 94.88 114 LYS A O 1
ATOM 880 N N . ASN A 1 115 ? -7.330 3.900 15.343 1.00 94.25 115 ASN A N 1
ATOM 881 C CA . ASN A 1 115 ? -6.803 5.241 15.096 1.00 94.25 115 ASN A CA 1
ATOM 882 C C . ASN A 1 115 ? -7.858 6.328 15.330 1.00 94.25 115 ASN A C 1
ATOM 884 O O . ASN A 1 115 ? -7.534 7.351 15.926 1.00 94.25 115 ASN A O 1
ATOM 888 N N . ALA A 1 116 ? -9.110 6.107 14.921 1.00 92.56 116 ALA A N 1
ATOM 889 C CA . ALA A 1 116 ? -10.203 7.044 15.161 1.00 92.56 116 ALA A CA 1
ATOM 890 C C . ALA A 1 116 ? -10.393 7.306 16.664 1.00 92.56 116 ALA A C 1
ATOM 892 O O . ALA A 1 116 ? -10.484 8.454 17.078 1.00 92.56 116 ALA A O 1
ATOM 893 N N . ILE A 1 117 ? -10.361 6.270 17.501 1.00 93.50 117 ILE A N 1
ATOM 894 C CA . ILE A 1 117 ? -10.440 6.425 18.960 1.00 93.50 117 ILE A CA 1
ATOM 895 C C . ILE A 1 117 ? -9.188 7.104 19.533 1.00 93.50 117 ILE A C 1
ATOM 897 O O . ILE A 1 117 ? -9.295 8.088 20.273 1.00 93.50 117 ILE A O 1
ATOM 901 N N . ASN A 1 118 ? -8.001 6.593 19.190 1.00 91.75 118 ASN A N 1
ATOM 902 C CA . ASN A 1 118 ? -6.737 7.022 19.791 1.00 91.75 118 ASN A CA 1
ATOM 903 C C . ASN A 1 118 ? -6.380 8.471 19.443 1.00 91.75 118 ASN A C 1
ATOM 905 O O . ASN A 1 118 ? -5.913 9.204 20.312 1.00 91.75 118 ASN A O 1
ATOM 909 N N . ASN A 1 119 ? -6.648 8.910 18.209 1.00 89.62 119 ASN A N 1
ATOM 910 C CA . ASN A 1 119 ? -6.352 10.275 17.765 1.00 89.62 119 ASN A CA 1
ATOM 911 C C . ASN A 1 119 ? -7.123 11.338 18.562 1.00 89.62 119 ASN A C 1
ATOM 913 O O . ASN A 1 119 ? -6.643 12.461 18.701 1.00 89.62 119 ASN A O 1
ATOM 917 N N . TYR A 1 120 ? -8.292 10.987 19.105 1.00 85.69 120 TYR A N 1
ATOM 918 C CA . TYR A 1 120 ? -9.101 11.876 19.943 1.00 85.69 120 TYR A CA 1
ATOM 919 C C . TYR A 1 120 ? -9.050 11.519 21.437 1.00 85.69 120 TYR A C 1
ATOM 921 O O . TYR A 1 120 ? -9.753 12.148 22.229 1.00 85.69 120 TYR A O 1
ATOM 929 N N . GLY A 1 121 ? -8.243 10.524 21.831 1.00 85.19 121 GLY A N 1
ATOM 930 C CA . GLY A 1 121 ? -8.078 10.094 23.223 1.00 85.19 121 GLY A CA 1
ATOM 931 C C . GLY A 1 121 ? -9.386 9.678 23.903 1.00 85.19 121 GLY A C 1
ATOM 932 O O . GLY A 1 121 ? -9.568 9.927 25.095 1.00 85.19 121 GLY A O 1
ATOM 933 N N . LYS A 1 122 ? -10.333 9.112 23.148 1.00 84.56 122 LYS A N 1
ATOM 934 C CA . LYS A 1 122 ? -11.667 8.778 23.659 1.00 84.56 122 LYS A CA 1
ATOM 935 C C . LYS A 1 122 ? -11.624 7.472 24.449 1.00 84.56 122 LYS A C 1
ATOM 937 O O . LYS A 1 122 ? -11.214 6.443 23.932 1.00 84.56 122 LYS A O 1
ATOM 942 N N . THR A 1 123 ? -12.095 7.504 25.689 1.00 88.75 123 THR A N 1
ATOM 943 C CA . THR A 1 123 ? -12.331 6.307 26.521 1.00 88.75 123 THR A CA 1
ATOM 944 C C . THR A 1 123 ? -13.812 5.936 26.594 1.00 88.75 123 THR A C 1
ATOM 946 O O . THR A 1 123 ? -14.174 4.860 27.069 1.00 88.75 123 THR A O 1
ATOM 949 N N . GLU A 1 124 ? -14.670 6.822 26.096 1.00 91.81 124 GLU A N 1
ATOM 950 C CA . GLU A 1 124 ? -16.113 6.666 26.036 1.00 91.81 124 GLU A CA 1
ATOM 951 C C . GLU A 1 124 ? -16.635 7.344 24.764 1.00 91.81 124 GLU A C 1
ATOM 953 O O . GLU A 1 124 ? -16.173 8.436 24.403 1.00 91.81 124 GLU A O 1
ATOM 958 N N . ILE A 1 125 ? -17.556 6.678 24.071 1.00 92.94 125 ILE A N 1
ATOM 959 C CA . ILE A 1 125 ? -18.186 7.153 22.836 1.00 92.94 125 ILE A CA 1
ATOM 960 C C . ILE A 1 125 ? -19.704 7.004 22.931 1.00 92.94 125 ILE A C 1
ATOM 962 O O . ILE A 1 125 ? -20.197 6.104 23.606 1.00 92.94 125 ILE A O 1
ATOM 966 N N . SER A 1 126 ? -20.448 7.861 22.237 1.00 94.56 126 SER A N 1
ATOM 967 C CA . SER A 1 126 ? -21.908 7.750 22.194 1.00 94.56 126 SER A CA 1
ATOM 968 C C . SER A 1 126 ? -22.365 6.634 21.251 1.00 94.56 126 SER A C 1
ATOM 970 O O . SER A 1 126 ? -21.624 6.224 20.349 1.00 94.56 126 SER A O 1
ATOM 972 N N . ARG A 1 127 ? -23.629 6.198 21.360 1.00 94.06 127 ARG A N 1
ATOM 973 C CA . ARG A 1 127 ? -24.223 5.309 20.339 1.00 94.06 127 ARG A CA 1
ATOM 974 C C . ARG A 1 127 ? -24.129 5.873 18.912 1.00 94.06 127 ARG A C 1
ATOM 976 O O . ARG A 1 127 ? -23.899 5.110 17.980 1.00 94.06 127 ARG A O 1
ATOM 983 N N . ASN A 1 128 ? -24.234 7.192 18.737 1.00 95.00 128 ASN A N 1
ATOM 984 C CA . ASN A 1 128 ? -24.095 7.821 17.419 1.00 95.00 128 ASN A CA 1
ATOM 985 C C . ASN A 1 128 ? -22.676 7.668 16.852 1.00 95.00 128 ASN A C 1
ATOM 987 O O . ASN A 1 128 ? -22.517 7.419 15.658 1.00 95.00 128 ASN A O 1
ATOM 991 N N . ASP A 1 129 ? -21.653 7.797 17.700 1.00 94.00 129 ASP A N 1
ATOM 992 C CA . ASP A 1 129 ? -20.257 7.592 17.300 1.00 94.00 129 ASP A CA 1
ATOM 993 C C . ASP A 1 129 ? -20.011 6.124 16.928 1.00 94.00 129 ASP A C 1
ATOM 995 O O . ASP A 1 129 ? -19.334 5.832 15.944 1.00 94.00 129 ASP A O 1
ATOM 999 N N . PHE A 1 130 ? -20.603 5.192 17.680 1.00 94.75 130 PHE A N 1
ATOM 1000 C CA . PHE A 1 130 ? -20.534 3.764 17.379 1.00 94.75 130 PHE A CA 1
ATOM 1001 C C . PHE A 1 130 ? -21.165 3.432 16.018 1.00 94.75 130 PHE A C 1
ATOM 1003 O O . PHE A 1 130 ? -20.519 2.810 15.173 1.00 94.75 130 PHE A O 1
ATOM 1010 N N . ASP A 1 131 ? -22.384 3.912 15.765 1.00 95.62 131 ASP A N 1
ATOM 1011 C CA . ASP A 1 131 ? -23.080 3.704 14.491 1.00 95.62 131 ASP A CA 1
ATOM 1012 C C . ASP A 1 131 ? -22.322 4.354 13.314 1.00 95.62 131 ASP A C 1
ATOM 1014 O O . ASP A 1 131 ? -22.316 3.824 12.196 1.00 95.62 131 ASP A O 1
ATOM 1018 N N . PHE A 1 132 ? -21.656 5.490 13.554 1.00 94.81 132 PHE A N 1
ATOM 1019 C CA . PHE A 1 132 ? -20.771 6.127 12.579 1.00 94.81 132 PHE A CA 1
ATOM 1020 C C . PHE A 1 132 ? -19.562 5.242 12.250 1.00 94.81 132 PHE A C 1
ATOM 1022 O O . PHE A 1 132 ? -19.304 4.991 11.073 1.00 94.81 132 PHE A O 1
ATOM 1029 N N . LEU A 1 133 ? -18.862 4.723 13.265 1.00 94.56 133 LEU A N 1
ATOM 1030 C CA . LEU A 1 133 ? -17.683 3.869 13.080 1.00 94.56 133 LEU A CA 1
ATOM 1031 C C . LEU A 1 133 ? -18.003 2.613 12.263 1.00 94.56 133 LEU A C 1
ATOM 1033 O O . LEU A 1 133 ? -17.235 2.261 11.371 1.00 94.56 133 LEU A O 1
ATOM 1037 N N . ILE A 1 134 ? -19.149 1.974 12.517 1.00 96.00 134 ILE A N 1
ATOM 1038 C CA . ILE A 1 134 ? -19.606 0.793 11.767 1.00 96.00 134 ILE A CA 1
ATOM 1039 C C . ILE A 1 134 ? -19.806 1.130 10.287 1.00 96.00 134 ILE A C 1
ATOM 1041 O O . ILE A 1 134 ? -19.305 0.424 9.405 1.00 96.00 134 ILE A O 1
ATOM 1045 N N . LYS A 1 135 ? -20.534 2.221 10.005 1.00 96.38 135 LYS A N 1
ATOM 1046 C CA . LYS A 1 135 ? -20.824 2.646 8.630 1.00 96.38 135 LYS A CA 1
ATOM 1047 C C . LYS A 1 135 ? -19.557 3.022 7.877 1.00 96.38 135 LYS A C 1
ATOM 1049 O O . LYS A 1 135 ? -19.390 2.595 6.736 1.00 96.38 135 LYS A O 1
ATOM 1054 N N . ASP A 1 136 ? -18.679 3.795 8.506 1.00 94.69 136 ASP A N 1
ATOM 1055 C CA . ASP A 1 136 ? -17.483 4.316 7.850 1.00 94.69 136 ASP A CA 1
ATOM 1056 C C . ASP A 1 136 ? -16.428 3.221 7.632 1.00 94.69 136 ASP A C 1
ATOM 1058 O O . ASP A 1 136 ? -15.883 3.082 6.536 1.00 94.69 136 ASP A O 1
ATOM 1062 N N . ALA A 1 137 ? -16.235 2.333 8.616 1.00 94.06 137 ALA A N 1
ATOM 1063 C CA . ALA A 1 137 ? -15.367 1.164 8.475 1.00 94.06 137 ALA A CA 1
ATOM 1064 C C . ALA A 1 137 ? -15.955 0.076 7.554 1.00 94.06 137 ALA A C 1
ATOM 1066 O O . ALA A 1 137 ? -15.266 -0.898 7.231 1.00 94.06 137 ALA A O 1
ATOM 1067 N N . LYS A 1 138 ? -17.224 0.202 7.133 1.00 95.31 138 LYS A N 1
ATOM 1068 C CA . LYS A 1 138 ? -17.979 -0.849 6.428 1.00 95.31 138 LYS A CA 1
ATOM 1069 C C . LYS A 1 138 ? -17.852 -2.198 7.150 1.00 95.31 138 LYS A C 1
ATOM 1071 O O . LYS A 1 138 ? -17.495 -3.216 6.540 1.00 95.31 138 LYS A O 1
ATOM 1076 N N . SER A 1 139 ? -18.047 -2.185 8.463 1.00 94.94 139 SER A N 1
ATOM 1077 C CA . SER A 1 139 ? -18.032 -3.371 9.323 1.00 94.94 139 SER A CA 1
ATOM 1078 C C . SER A 1 139 ? -19.435 -3.672 9.852 1.00 94.94 139 SER A C 1
ATOM 1080 O O . SER A 1 139 ? -20.403 -3.021 9.463 1.00 94.94 139 SER A O 1
ATOM 1082 N N . ASP A 1 140 ? -19.544 -4.671 10.721 1.00 95.50 140 ASP A N 1
ATOM 1083 C CA . ASP A 1 140 ? -20.745 -4.966 11.501 1.00 95.50 140 ASP A CA 1
ATOM 1084 C C . ASP A 1 140 ? -20.571 -4.548 12.974 1.00 95.50 140 ASP A C 1
ATOM 1086 O O . ASP A 1 140 ? -19.492 -4.106 13.393 1.00 95.50 140 ASP A O 1
ATOM 1090 N N . GLU A 1 141 ? -21.665 -4.635 13.741 1.00 95.31 141 GLU A N 1
ATOM 1091 C CA . GLU A 1 141 ? -21.688 -4.277 15.164 1.00 95.31 141 GLU A CA 1
ATOM 1092 C C . GLU A 1 141 ? -20.758 -5.164 15.999 1.00 95.31 141 GLU A C 1
ATOM 1094 O O . GLU A 1 141 ? -20.078 -4.653 16.888 1.00 95.31 141 GLU A O 1
ATOM 1099 N N . GLU A 1 142 ? -20.703 -6.468 15.714 1.00 96.06 142 GLU A N 1
ATOM 1100 C CA . GLU A 1 142 ? -19.906 -7.433 16.478 1.00 96.06 142 GLU A CA 1
ATOM 1101 C C . GLU A 1 142 ? -18.409 -7.133 16.344 1.00 96.06 142 GLU A C 1
ATOM 1103 O O . GLU A 1 142 ? -17.696 -7.036 17.345 1.00 96.06 142 GLU A O 1
ATOM 1108 N N . PHE A 1 143 ? -17.952 -6.881 15.118 1.00 96.00 143 PHE A N 1
ATOM 1109 C CA . PHE A 1 143 ? -16.578 -6.515 14.808 1.00 96.00 143 PHE A CA 1
ATOM 1110 C C . PHE A 1 143 ? -16.180 -5.167 15.418 1.00 96.00 143 PHE A C 1
ATOM 1112 O O . PHE A 1 143 ? -15.113 -5.032 16.016 1.00 96.00 143 PHE A O 1
ATOM 1119 N N . ALA A 1 144 ? -17.023 -4.139 15.278 1.00 94.38 144 ALA A N 1
ATOM 1120 C CA . ALA A 1 144 ? -16.718 -2.831 15.852 1.00 94.38 144 ALA A CA 1
ATOM 1121 C C . ALA A 1 144 ? -16.661 -2.904 17.386 1.00 94.38 144 ALA A C 1
ATOM 1123 O O . ALA A 1 144 ? -15.753 -2.343 18.004 1.00 94.38 144 ALA A O 1
ATOM 1124 N N . LEU A 1 145 ? -17.589 -3.643 18.002 1.00 95.38 145 LEU A N 1
ATOM 1125 C CA . LEU A 1 145 ? -17.626 -3.839 19.446 1.00 95.38 145 LEU A CA 1
ATOM 1126 C C . LEU A 1 145 ? -16.404 -4.613 19.950 1.00 95.38 145 LEU A C 1
ATOM 1128 O O . LEU A 1 145 ? -15.845 -4.240 20.984 1.00 95.38 145 LEU A O 1
ATOM 1132 N N . SER A 1 146 ? -15.955 -5.649 19.232 1.00 96.31 146 SER A N 1
ATOM 1133 C CA . SER A 1 146 ? -14.766 -6.413 19.622 1.00 96.31 146 SER A CA 1
ATOM 1134 C C . SER A 1 146 ? -13.521 -5.523 19.639 1.00 96.31 146 SER A C 1
ATOM 1136 O O . SER A 1 146 ? -12.779 -5.519 20.621 1.00 96.31 146 SER A O 1
ATOM 1138 N N . VAL A 1 147 ? -13.342 -4.685 18.612 1.00 95.38 147 VAL A N 1
ATOM 1139 C CA . VAL A 1 147 ? -12.215 -3.744 18.515 1.00 95.38 147 VAL A CA 1
ATOM 1140 C C . VAL A 1 147 ? -12.256 -2.686 19.622 1.00 95.38 147 VAL A C 1
ATOM 1142 O O . VAL A 1 147 ? -11.221 -2.375 20.210 1.00 95.38 147 VAL A O 1
ATOM 1145 N N . LEU A 1 148 ? -13.431 -2.136 19.937 1.00 93.94 148 LEU A N 1
ATOM 1146 C CA . LEU A 1 148 ? -13.583 -1.153 21.018 1.00 93.94 148 LEU A CA 1
ATOM 1147 C C . LEU A 1 148 ? -13.359 -1.768 22.403 1.00 93.94 148 LEU A C 1
ATOM 1149 O O . LEU A 1 148 ? -12.765 -1.129 23.272 1.00 93.94 148 LEU A O 1
ATOM 1153 N N . THR A 1 149 ? -13.779 -3.019 22.590 1.00 93.56 149 THR A N 1
ATOM 1154 C CA . THR A 1 149 ? -13.566 -3.767 23.835 1.00 93.56 149 THR A CA 1
ATOM 11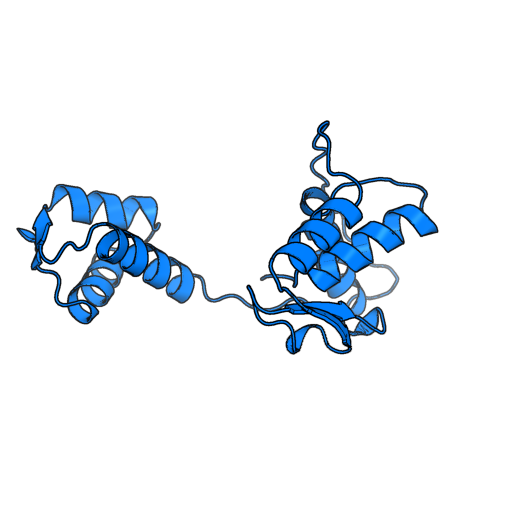55 C C . THR A 1 149 ? -12.079 -4.027 24.071 1.00 93.56 149 THR A C 1
ATOM 1157 O O . THR A 1 149 ? -11.604 -3.822 25.186 1.00 93.56 149 THR A O 1
ATOM 1160 N N . GLU A 1 150 ? -11.318 -4.390 23.030 1.00 92.88 150 GLU A N 1
ATOM 1161 C CA . GLU A 1 150 ? -9.851 -4.508 23.106 1.00 92.88 150 GLU A CA 1
ATOM 1162 C C . GLU A 1 150 ? -9.170 -3.202 23.546 1.00 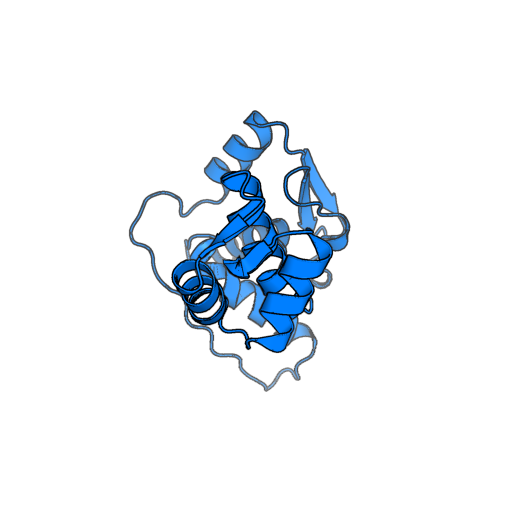92.88 150 GLU A C 1
ATOM 1164 O O . GLU A 1 150 ? -8.144 -3.236 24.223 1.00 92.88 150 GLU A O 1
ATOM 1169 N N . LEU A 1 151 ? -9.737 -2.051 23.170 1.00 91.62 151 LEU A N 1
ATOM 1170 C CA . LEU A 1 151 ? -9.248 -0.723 23.557 1.00 91.62 151 LEU A CA 1
ATOM 1171 C C . LEU A 1 151 ? -9.756 -0.255 24.931 1.00 91.62 151 LEU A C 1
ATOM 1173 O O . LEU A 1 151 ? -9.316 0.785 25.415 1.00 91.62 151 LEU A O 1
ATOM 1177 N N . GLY A 1 152 ? -10.686 -0.982 25.556 1.00 91.75 152 GLY A N 1
ATOM 1178 C CA . GLY A 1 152 ? -11.312 -0.581 26.817 1.00 91.75 152 GLY A CA 1
ATOM 1179 C C . GLY A 1 152 ? -12.252 0.626 26.700 1.00 91.75 152 GLY A C 1
ATOM 1180 O O . GLY A 1 152 ? -12.462 1.328 27.691 1.00 91.75 152 GLY A O 1
ATOM 1181 N N . VAL A 1 153 ? -12.808 0.885 25.513 1.00 92.50 153 VAL A N 1
ATOM 1182 C CA . VAL A 1 153 ? -13.728 2.006 25.264 1.00 92.50 153 VAL A CA 1
ATOM 1183 C C . VAL A 1 153 ? -15.153 1.619 25.650 1.00 92.50 153 VAL A C 1
ATOM 1185 O O . VAL A 1 153 ? -15.646 0.562 25.258 1.00 92.50 153 VAL A O 1
ATOM 1188 N N . LYS A 1 154 ? -15.837 2.490 26.395 1.00 90.94 154 LYS A N 1
ATOM 1189 C CA . LYS A 1 154 ? -17.251 2.310 26.759 1.00 90.94 154 LYS A CA 1
ATOM 1190 C C . LYS A 1 154 ? -18.177 2.987 25.753 1.00 90.94 154 LYS A C 1
ATOM 1192 O O . LYS A 1 154 ? -17.829 4.019 25.187 1.00 90.94 154 LYS A O 1
ATOM 1197 N N . ILE A 1 155 ? -19.363 2.416 25.568 1.00 89.69 155 ILE A N 1
ATOM 1198 C CA . ILE A 1 155 ? -20.431 3.012 24.761 1.00 89.69 155 ILE A CA 1
ATOM 1199 C C . ILE A 1 155 ? -21.507 3.525 25.722 1.00 89.69 155 ILE A C 1
ATOM 1201 O O . ILE A 1 155 ? -21.984 2.739 26.548 1.00 89.69 155 ILE A O 1
ATOM 1205 N N . SER A 1 156 ? -21.859 4.811 25.631 1.00 82.31 156 SER A N 1
ATOM 1206 C CA . SER A 1 156 ? -22.918 5.458 26.423 1.00 82.31 156 SER A CA 1
ATOM 1207 C C . SER A 1 156 ? -24.078 6.025 25.615 1.00 82.31 156 SER A C 1
ATOM 1209 O O . SER A 1 156 ? -23.966 6.197 24.373 1.00 82.31 156 SER A O 1
#